Protein AF-A0A920PBU5-F1 (afdb_monomer)

Sequence (79 aa):
MEQEIFIVLWRYLVFFVIGSLGYSFISSAPNLNTAPYHKPPPSPTQCMGCHMTGEEKIPIMPHRPMGTCTPCHKPYKKE

pLDDT: mean 84.59, std 9.56, range [45.94, 97.12]

Mean predicted aligned error: 6.88 Å

Radius of gyration: 18.76 Å; Cα contacts (8 Å, |Δi|>4): 42; chains: 1; bounding box: 39×28×54 Å

Secondary structure (DSSP, 8-state):
-HHHHHHHHHHHHHHHHHHHHHHHHHHTSPPPP--GGGSSPPPHHHHHHHHTT--TTPPP-SS---S-STTTS------

Solvent-accessible surface area (backbone atoms only — not comparable to full-atom values): 4915 Å² total; per-residue (Å²): 114,70,67,60,52,51,54,52,52,52,52,52,50,52,52,50,51,53,49,51,51,53,48,51,60,40,69,67,41,65,58,51,62,94,49,71,93,42,60,72,78,64,55,52,71,59,51,46,69,50,32,67,64,70,56,76,102,51,74,59,59,94,60,78,95,64,89,66,56,56,92,37,29,37,69,66,77,79,127

Structure (mmCIF, N/CA/C/O backbone):
data_AF-A0A920PBU5-F1
#
_entry.id   AF-A0A920PBU5-F1
#
loop_
_atom_site.group_PDB
_atom_site.id
_atom_site.type_symbol
_atom_site.label_atom_id
_atom_site.label_alt_id
_atom_site.label_comp_id
_atom_site.label_asym_id
_atom_site.label_entity_id
_atom_site.label_seq_id
_atom_site.pdbx_PDB_ins_code
_atom_site.Cartn_x
_atom_site.Cartn_y
_atom_site.Cartn_z
_atom_site.occupancy
_atom_site.B_iso_or_equiv
_atom_site.auth_seq_id
_atom_site.auth_comp_id
_atom_site.auth_asym_id
_atom_site.auth_atom_id
_atom_site.pdbx_PDB_model_num
ATOM 1 N N . MET A 1 1 ? 23.624 -0.123 -37.585 1.00 65.56 1 MET A N 1
ATOM 2 C CA . MET A 1 1 ? 24.046 -0.836 -36.358 1.00 65.56 1 MET A CA 1
ATOM 3 C C . MET A 1 1 ? 23.964 0.073 -35.135 1.00 65.56 1 MET A C 1
ATOM 5 O O . MET A 1 1 ? 23.31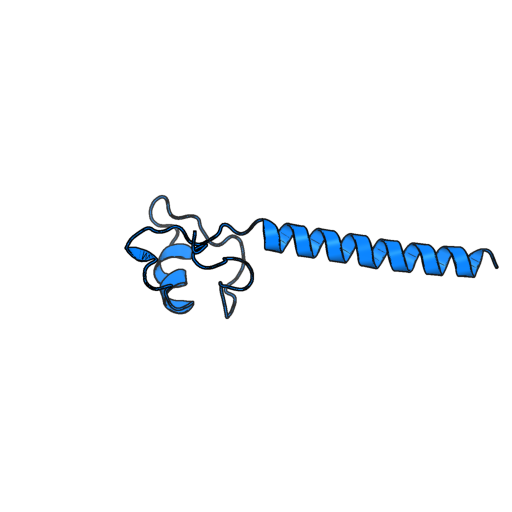1 -0.302 -34.178 1.00 65.56 1 MET A O 1
ATOM 9 N N . GLU A 1 2 ? 24.533 1.280 -35.173 1.00 78.81 2 GLU A N 1
ATOM 10 C CA . GLU A 1 2 ? 24.536 2.209 -34.024 1.00 78.81 2 GLU A CA 1
ATOM 11 C C . GLU A 1 2 ? 23.145 2.740 -33.623 1.00 78.81 2 GLU A C 1
ATOM 13 O O . GLU A 1 2 ? 22.835 2.805 -32.436 1.00 78.81 2 GLU A O 1
ATOM 18 N N . GLN A 1 3 ? 22.268 3.046 -34.590 1.00 79.75 3 GLN A N 1
ATOM 19 C CA . GLN A 1 3 ? 20.891 3.487 -34.298 1.00 79.75 3 GLN A CA 1
ATOM 20 C C . GLN A 1 3 ? 20.050 2.404 -33.599 1.00 79.75 3 GLN A C 1
ATOM 22 O O . GLN A 1 3 ? 19.320 2.705 -32.659 1.00 79.75 3 GLN A O 1
ATOM 27 N N . GLU A 1 4 ? 20.195 1.139 -33.998 1.00 84.38 4 GLU A N 1
ATOM 28 C CA . GLU A 1 4 ? 19.493 0.007 -33.372 1.00 84.38 4 GLU A CA 1
ATOM 29 C C . GLU A 1 4 ? 19.938 -0.196 -31.917 1.00 84.38 4 GLU A C 1
ATOM 31 O O . GLU A 1 4 ? 19.111 -0.405 -31.031 1.00 84.38 4 GLU A O 1
ATOM 36 N N . ILE A 1 5 ? 21.242 -0.059 -31.646 1.00 88.69 5 ILE A N 1
ATOM 37 C CA . ILE A 1 5 ? 21.793 -0.130 -30.286 1.00 88.69 5 ILE A CA 1
ATOM 38 C C . ILE A 1 5 ? 21.198 0.982 -29.413 1.00 88.69 5 ILE A C 1
ATOM 40 O O . ILE A 1 5 ? 20.768 0.718 -28.290 1.00 88.69 5 ILE A O 1
ATOM 44 N N . PHE A 1 6 ? 21.105 2.208 -29.935 1.00 89.38 6 PHE A N 1
ATOM 45 C CA . PHE A 1 6 ? 20.511 3.332 -29.210 1.00 89.38 6 PHE A CA 1
ATOM 46 C C . PHE A 1 6 ? 19.030 3.096 -28.874 1.00 89.38 6 PHE A C 1
ATOM 48 O O . PHE A 1 6 ? 18.607 3.321 -27.739 1.00 89.38 6 PHE A O 1
ATOM 55 N N . ILE A 1 7 ? 18.250 2.572 -29.825 1.00 90.88 7 ILE A N 1
ATOM 56 C CA . ILE A 1 7 ? 16.829 2.246 -29.622 1.00 90.88 7 ILE A CA 1
ATOM 57 C C . ILE A 1 7 ? 16.657 1.169 -28.544 1.00 90.88 7 ILE A C 1
ATOM 59 O O . ILE A 1 7 ? 15.781 1.281 -27.682 1.00 90.88 7 ILE A O 1
ATOM 63 N N . VAL A 1 8 ? 17.489 0.127 -28.572 1.00 91.19 8 VAL A N 1
ATOM 64 C CA . VAL A 1 8 ? 17.446 -0.963 -27.590 1.00 91.19 8 VAL A CA 1
ATOM 65 C C . VAL A 1 8 ? 17.795 -0.452 -26.191 1.00 91.19 8 VAL A C 1
ATOM 67 O O . VAL A 1 8 ? 17.060 -0.725 -25.242 1.00 91.19 8 VAL A O 1
ATOM 70 N N . LEU A 1 9 ? 18.858 0.343 -26.052 1.00 93.12 9 LEU A N 1
ATOM 71 C CA . LEU A 1 9 ? 19.254 0.929 -24.768 1.00 93.12 9 LEU A CA 1
ATOM 72 C C . LEU A 1 9 ? 18.175 1.856 -24.202 1.00 93.12 9 LEU A C 1
ATOM 74 O O . LEU A 1 9 ? 17.832 1.753 -23.024 1.00 93.12 9 LEU A O 1
ATOM 78 N N . TRP A 1 10 ? 17.588 2.712 -25.042 1.00 95.44 10 TRP A N 1
ATOM 79 C CA . TRP A 1 10 ? 16.510 3.605 -24.622 1.00 95.44 10 TRP A CA 1
ATOM 80 C C . TRP A 1 10 ? 15.276 2.832 -24.151 1.00 95.44 10 TRP A C 1
ATOM 82 O O . TRP A 1 10 ? 14.674 3.171 -23.134 1.00 95.44 10 TRP A O 1
ATOM 92 N N . ARG A 1 11 ? 14.928 1.737 -24.837 1.00 95.81 11 ARG A N 1
ATOM 93 C CA . ARG A 1 11 ? 13.832 0.850 -24.431 1.00 95.81 11 ARG A CA 1
ATOM 94 C C . ARG A 1 11 ? 14.059 0.288 -23.026 1.00 95.81 11 ARG A C 1
ATOM 96 O O . ARG A 1 11 ? 13.161 0.367 -22.189 1.00 95.81 11 ARG A O 1
ATOM 103 N N . TYR A 1 12 ? 15.246 -0.255 -22.759 1.00 96.38 12 TYR A N 1
ATOM 104 C CA . TYR A 1 12 ? 15.579 -0.796 -21.440 1.00 96.38 12 TYR A CA 1
ATOM 105 C C . TYR A 1 12 ? 15.587 0.280 -20.359 1.00 96.38 12 TYR A C 1
ATOM 107 O O . TYR A 1 12 ? 15.051 0.047 -19.276 1.00 96.38 12 TYR A O 1
ATOM 115 N N . LEU A 1 13 ? 16.122 1.466 -20.659 1.00 96.38 13 LEU A N 1
ATOM 116 C CA . LEU A 1 13 ? 16.105 2.595 -19.735 1.00 96.38 13 LEU A CA 1
ATOM 117 C C . LEU A 1 13 ? 14.670 2.973 -19.352 1.00 96.38 13 LEU A C 1
ATOM 119 O O . LEU A 1 13 ? 14.372 3.114 -18.170 1.00 96.38 13 LEU A O 1
ATOM 123 N N . VAL A 1 14 ? 13.763 3.072 -20.326 1.00 96.38 14 VAL A N 1
ATOM 124 C CA . VAL A 1 14 ? 12.349 3.383 -20.073 1.00 96.38 14 VAL A CA 1
ATOM 125 C C . VAL A 1 14 ? 11.701 2.325 -19.181 1.00 96.38 14 VAL A C 1
ATOM 127 O O . VAL A 1 14 ? 11.067 2.675 -18.186 1.00 96.38 14 VAL A O 1
ATOM 130 N N . PHE A 1 15 ? 11.888 1.036 -19.481 1.00 96.56 15 PHE A N 1
ATOM 131 C CA . PHE A 1 15 ? 11.352 -0.036 -18.638 1.00 96.56 15 PHE A CA 1
ATOM 132 C C . PHE A 1 15 ? 11.916 0.004 -17.218 1.00 96.56 15 PHE A C 1
ATOM 134 O O . PHE A 1 15 ? 11.165 -0.165 -16.258 1.00 96.56 15 PHE A O 1
ATOM 141 N N . PHE A 1 16 ? 13.213 0.268 -17.072 1.00 97.12 16 PHE A N 1
ATOM 142 C CA . PHE A 1 16 ? 13.858 0.371 -15.770 1.00 97.12 16 PHE A CA 1
ATOM 143 C C . PHE A 1 16 ? 13.335 1.566 -14.966 1.00 97.12 16 PHE A C 1
ATOM 145 O O . PHE A 1 16 ? 13.001 1.425 -13.790 1.00 97.12 16 PHE A O 1
ATOM 152 N N . VAL A 1 17 ? 13.204 2.736 -15.593 1.00 96.69 17 VAL A N 1
ATOM 153 C CA . VAL A 1 17 ? 12.687 3.948 -14.941 1.00 96.69 17 VAL A CA 1
ATOM 154 C C . VAL A 1 17 ? 11.235 3.748 -14.512 1.00 96.69 17 VAL A C 1
ATOM 156 O O . VAL A 1 17 ? 10.905 3.969 -13.350 1.00 96.69 17 VAL A O 1
ATOM 159 N N . ILE A 1 18 ? 10.367 3.262 -15.401 1.00 96.12 18 ILE A N 1
ATOM 160 C CA . ILE A 1 18 ? 8.955 3.024 -15.070 1.00 96.12 18 ILE A CA 1
ATOM 161 C C . ILE A 1 18 ? 8.826 1.944 -13.988 1.00 96.12 18 ILE A C 1
ATOM 163 O O . ILE A 1 18 ? 8.085 2.123 -13.022 1.00 96.12 18 ILE A O 1
ATOM 167 N N . GLY A 1 19 ? 9.568 0.841 -14.121 1.00 95.44 19 GLY A N 1
ATOM 168 C CA . GLY A 1 19 ? 9.554 -0.256 -13.158 1.00 95.44 19 GLY A CA 1
ATOM 169 C C . GLY A 1 19 ? 10.036 0.172 -11.772 1.00 95.44 19 GLY A C 1
ATOM 170 O O . GLY A 1 19 ? 9.379 -0.128 -10.777 1.00 95.44 19 GLY A O 1
ATOM 171 N N . SER A 1 20 ? 11.140 0.919 -11.696 1.00 95.50 20 SER A N 1
ATOM 172 C CA . SER A 1 20 ? 11.694 1.409 -10.427 1.00 95.50 20 SER A CA 1
ATOM 173 C C . SER A 1 20 ? 10.793 2.444 -9.753 1.00 95.50 20 SER A C 1
ATOM 175 O O . SER A 1 20 ? 10.590 2.364 -8.540 1.00 95.50 20 SER A O 1
ATOM 177 N N . LEU A 1 21 ? 10.186 3.363 -10.510 1.00 93.75 21 LEU A N 1
ATOM 178 C CA . LEU A 1 21 ? 9.226 4.330 -9.972 1.00 93.75 21 LEU A CA 1
ATOM 179 C C . LEU A 1 21 ? 7.960 3.638 -9.458 1.00 93.75 21 LEU A C 1
ATOM 181 O O . LEU A 1 21 ? 7.530 3.900 -8.334 1.00 93.75 21 LEU A O 1
ATOM 185 N N . GLY A 1 22 ? 7.398 2.715 -10.244 1.00 90.00 22 GLY A N 1
ATOM 186 C CA . GLY A 1 22 ? 6.230 1.934 -9.840 1.00 90.00 22 GLY A CA 1
ATOM 187 C C . GLY A 1 22 ? 6.501 1.100 -8.587 1.00 90.00 22 GLY A C 1
ATOM 188 O O . GLY A 1 22 ? 5.707 1.113 -7.647 1.00 90.00 22 GLY A O 1
ATOM 189 N N . TYR A 1 23 ? 7.659 0.437 -8.529 1.00 91.56 23 TYR A N 1
ATOM 190 C CA . TYR A 1 23 ? 8.082 -0.321 -7.354 1.00 91.56 23 TYR A CA 1
ATOM 191 C C . TYR A 1 23 ? 8.245 0.574 -6.121 1.00 91.56 23 TYR A C 1
ATOM 193 O O . TYR A 1 23 ? 7.715 0.258 -5.056 1.00 91.56 23 TYR A O 1
ATOM 201 N N . SER A 1 24 ? 8.921 1.717 -6.268 1.00 90.38 24 SER A N 1
ATOM 202 C CA . SER A 1 24 ? 9.150 2.666 -5.172 1.00 90.38 24 SER A CA 1
ATOM 203 C C . SER A 1 24 ? 7.831 3.166 -4.588 1.00 90.38 24 SER A C 1
ATOM 205 O O . SER A 1 24 ? 7.652 3.153 -3.369 1.00 90.38 24 SER A O 1
ATOM 207 N N . PHE A 1 25 ? 6.871 3.513 -5.449 1.00 87.25 25 PHE A N 1
ATOM 208 C CA . PHE A 1 25 ? 5.538 3.939 -5.035 1.00 87.25 25 PHE A CA 1
ATOM 209 C C . PHE A 1 25 ? 4.806 2.860 -4.222 1.00 87.25 25 PHE A C 1
ATOM 211 O O . PHE A 1 25 ? 4.321 3.142 -3.129 1.00 87.25 25 PHE A O 1
ATOM 218 N N . ILE A 1 26 ? 4.778 1.611 -4.705 1.00 87.06 26 ILE A N 1
ATOM 219 C CA . ILE A 1 26 ? 4.116 0.498 -3.999 1.00 87.06 26 ILE A CA 1
ATOM 220 C C . ILE A 1 26 ? 4.822 0.201 -2.667 1.00 87.06 26 ILE A C 1
ATOM 222 O O . ILE A 1 26 ? 4.165 -0.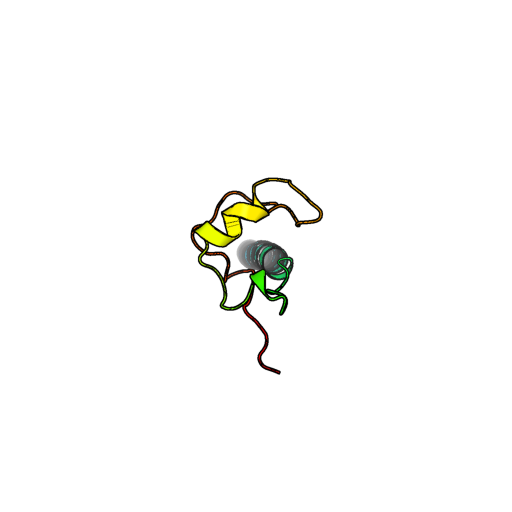001 -1.650 1.00 87.06 26 ILE A O 1
ATOM 226 N N . SER A 1 27 ? 6.158 0.206 -2.657 1.00 87.12 27 SER A N 1
ATOM 227 C CA . SER A 1 27 ? 6.971 -0.114 -1.474 1.00 87.12 27 SER A CA 1
ATOM 228 C C . SER A 1 27 ? 6.906 0.938 -0.362 1.00 87.12 27 SER A C 1
ATOM 230 O O . SER A 1 27 ? 7.256 0.641 0.778 1.00 87.12 27 SER A O 1
ATOM 232 N N . SER A 1 28 ? 6.441 2.148 -0.683 1.00 87.62 28 SER A N 1
ATOM 233 C CA . SER A 1 28 ? 6.286 3.246 0.278 1.00 87.62 28 SER A CA 1
ATOM 234 C C . SER A 1 28 ? 5.066 3.069 1.186 1.00 87.62 28 SER A C 1
ATOM 236 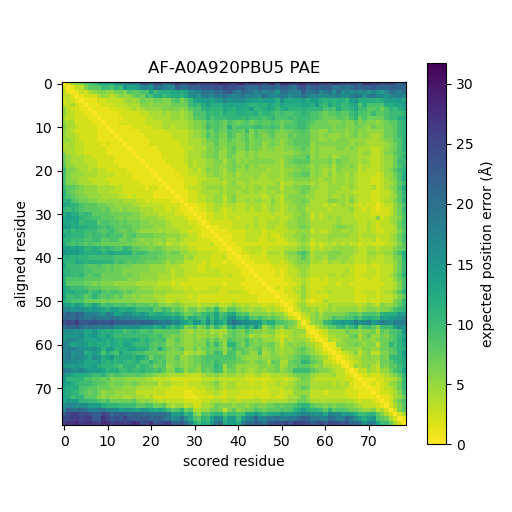O O . SER A 1 28 ? 4.963 3.734 2.216 1.00 87.62 28 SER A O 1
ATOM 238 N N . ALA A 1 29 ? 4.130 2.188 0.818 1.00 88.44 29 ALA A N 1
ATOM 239 C CA . ALA A 1 29 ? 2.946 1.932 1.622 1.00 88.44 29 ALA A CA 1
ATOM 240 C C . ALA A 1 29 ? 3.299 1.115 2.883 1.00 88.44 29 ALA A C 1
ATOM 242 O O . ALA A 1 29 ? 3.891 0.036 2.781 1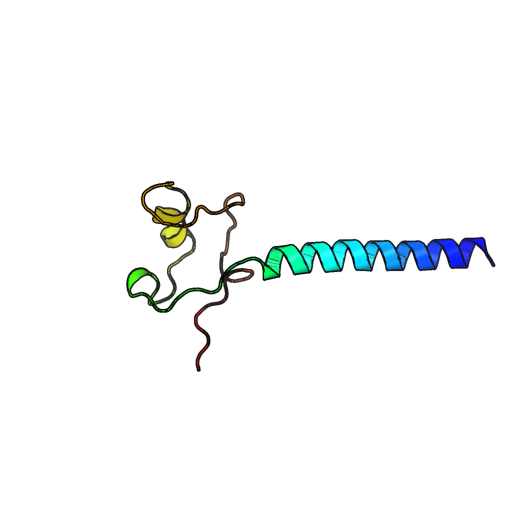.00 88.44 29 ALA A O 1
ATOM 243 N N . PRO A 1 30 ? 2.924 1.582 4.087 1.00 86.75 30 PRO A N 1
ATOM 244 C CA . PRO A 1 30 ? 3.157 0.836 5.315 1.00 86.75 30 PRO A CA 1
ATOM 245 C C . PRO A 1 30 ? 2.273 -0.415 5.379 1.00 86.75 30 PRO A C 1
ATOM 247 O O . PRO A 1 30 ? 1.114 -0.407 4.958 1.00 86.75 30 PRO A O 1
ATOM 250 N N . ASN A 1 31 ? 2.799 -1.484 5.973 1.00 88.88 31 ASN A N 1
ATOM 251 C CA . ASN A 1 31 ? 2.002 -2.674 6.274 1.00 88.88 31 ASN A CA 1
ATOM 252 C C . ASN A 1 31 ? 0.973 -2.377 7.376 1.00 88.88 31 ASN A C 1
ATOM 254 O O . ASN A 1 31 ? 1.187 -1.501 8.218 1.00 88.88 31 ASN A O 1
ATOM 258 N N . LEU A 1 32 ? -0.113 -3.154 7.416 1.00 86.94 32 LEU A N 1
ATOM 259 C CA . LEU A 1 32 ? -1.082 -3.082 8.511 1.00 86.94 32 LEU A CA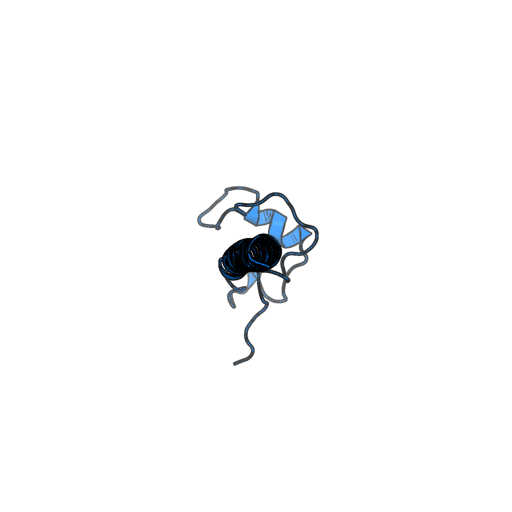 1
ATOM 260 C C . LEU A 1 32 ? -0.405 -3.438 9.843 1.00 86.94 32 LEU A C 1
ATOM 262 O O . LEU A 1 32 ? 0.238 -4.483 9.971 1.00 86.94 32 LEU A O 1
ATOM 266 N N . ASN A 1 33 ? -0.592 -2.588 10.854 1.00 86.00 33 ASN A N 1
ATOM 267 C CA . ASN A 1 33 ? -0.109 -2.834 12.213 1.00 86.00 33 ASN A CA 1
ATOM 268 C C . ASN A 1 33 ? -1.106 -3.675 13.027 1.00 86.00 33 ASN A C 1
ATOM 270 O O . ASN A 1 33 ? -2.310 -3.679 12.778 1.00 86.00 33 ASN A O 1
ATOM 274 N N . THR A 1 34 ? -0.620 -4.370 14.049 1.00 87.75 34 THR A N 1
ATOM 275 C CA . THR A 1 34 ? -1.398 -5.349 14.822 1.00 87.75 34 THR A CA 1
ATOM 276 C C . THR A 1 34 ? -2.407 -4.748 15.811 1.00 87.75 34 THR A C 1
ATOM 278 O O . THR A 1 34 ? -2.895 -5.480 16.681 1.00 87.75 34 THR A O 1
ATOM 281 N N . ALA A 1 35 ? -2.729 -3.456 15.692 1.00 87.12 35 ALA A N 1
ATOM 282 C CA . ALA A 1 35 ? -3.675 -2.781 16.568 1.00 87.12 35 ALA A CA 1
ATOM 283 C C . ALA A 1 35 ? -5.091 -3.387 16.460 1.00 87.12 35 ALA A C 1
ATOM 285 O O . ALA A 1 35 ? -5.458 -3.894 15.395 1.00 87.12 35 ALA A O 1
ATOM 286 N N . PRO A 1 36 ? -5.908 -3.326 17.532 1.00 88.56 36 PRO A N 1
ATOM 287 C CA . PRO A 1 36 ? -7.228 -3.960 17.557 1.00 88.56 36 PRO A CA 1
ATOM 288 C C . PRO A 1 36 ? -8.157 -3.513 16.421 1.00 88.56 36 PRO A C 1
ATOM 290 O O . PRO A 1 36 ? -8.857 -4.338 15.852 1.00 88.56 36 PRO A O 1
ATOM 293 N N . TYR A 1 37 ? -8.112 -2.237 16.032 1.00 85.81 37 TYR A N 1
ATOM 294 C CA . TYR A 1 37 ? -8.955 -1.665 14.972 1.00 85.81 37 TYR A CA 1
ATOM 295 C C . TYR A 1 37 ? -8.562 -2.084 13.545 1.00 85.81 37 TYR A C 1
ATOM 297 O O . TYR A 1 37 ? -9.295 -1.812 12.600 1.00 85.81 37 TYR A O 1
ATOM 305 N N . HIS A 1 38 ? -7.432 -2.770 13.371 1.00 88.94 38 HIS A N 1
ATOM 306 C CA . HIS A 1 38 ? -7.056 -3.388 12.101 1.00 88.94 38 HIS A CA 1
ATOM 307 C C . HIS A 1 38 ? -7.312 -4.906 12.084 1.00 88.94 38 HIS A C 1
ATOM 309 O O . HIS A 1 38 ? -7.081 -5.543 11.055 1.00 88.94 38 HIS A O 1
ATOM 315 N N . LYS A 1 39 ? -7.753 -5.502 13.205 1.00 88.38 39 LYS A N 1
ATOM 316 C CA . LYS A 1 39 ? -7.932 -6.951 13.368 1.00 88.38 39 LYS A CA 1
ATOM 317 C C . LYS A 1 39 ? -9.417 -7.326 13.452 1.00 88.38 39 LYS A C 1
ATOM 319 O O . LYS A 1 39 ? -10.086 -6.875 14.378 1.00 88.38 39 LYS A O 1
ATOM 324 N N . PRO A 1 40 ? -9.915 -8.245 12.603 1.00 85.44 40 PRO A N 1
ATOM 325 C CA . PRO A 1 40 ? -9.298 -8.760 11.371 1.00 85.44 40 PRO A CA 1
ATOM 326 C C . PRO A 1 40 ? -9.128 -7.645 10.318 1.00 85.44 40 PRO A C 1
ATOM 328 O O . PRO A 1 40 ? -9.755 -6.598 10.476 1.00 85.44 40 PRO A O 1
ATOM 331 N N . PRO A 1 41 ? -8.316 -7.850 9.256 1.00 84.75 41 PRO A N 1
ATOM 332 C CA . PRO A 1 41 ? -8.116 -6.840 8.216 1.00 84.75 41 PRO A CA 1
ATOM 333 C C . PRO A 1 41 ? -9.463 -6.289 7.716 1.00 84.75 41 PRO A C 1
ATOM 335 O O . PRO A 1 41 ? -10.270 -7.079 7.212 1.00 84.75 41 PRO A O 1
ATOM 338 N N . PRO A 1 42 ? -9.736 -4.977 7.870 1.00 87.06 42 PRO A N 1
ATOM 339 C CA . PRO A 1 42 ? -11.017 -4.405 7.483 1.00 87.06 42 PRO A CA 1
ATOM 340 C C . PRO A 1 42 ? -11.213 -4.452 5.968 1.00 87.06 42 PRO A C 1
ATOM 342 O O . PRO A 1 42 ? -10.258 -4.535 5.190 1.00 87.06 42 PRO A O 1
ATOM 345 N N . SER A 1 43 ? -12.467 -4.352 5.534 1.00 88.31 43 SER A N 1
ATOM 346 C CA . SER A 1 43 ? -12.761 -4.125 4.119 1.00 88.31 43 SER A CA 1
ATOM 347 C C . SER A 1 43 ? -12.218 -2.761 3.657 1.00 88.31 43 SER A C 1
ATOM 349 O O . SER A 1 43 ? -12.109 -1.839 4.470 1.00 88.31 43 SER A O 1
ATOM 351 N N . PRO A 1 44 ? -11.937 -2.575 2.353 1.00 87.81 44 PRO A N 1
ATOM 352 C CA . PRO A 1 44 ? -11.494 -1.285 1.822 1.00 87.81 44 PRO A CA 1
ATOM 353 C C . PRO A 1 44 ? -12.410 -0.120 2.225 1.00 87.81 44 PRO A C 1
ATOM 355 O O . PRO A 1 44 ? -11.922 0.930 2.629 1.00 87.81 44 PRO A O 1
ATOM 358 N N . THR A 1 45 ? -13.731 -0.319 2.208 1.00 87.50 45 THR A N 1
ATOM 359 C CA . THR A 1 45 ? -14.708 0.698 2.629 1.00 87.50 45 THR A CA 1
ATOM 360 C C . THR A 1 45 ? -14.545 1.087 4.098 1.00 87.50 45 THR A C 1
ATOM 362 O O . THR A 1 45 ? -14.632 2.265 4.432 1.00 87.50 45 THR A O 1
ATOM 365 N N . GLN A 1 46 ? -14.259 0.122 4.977 1.00 88.38 46 GLN A N 1
ATOM 366 C CA . GLN A 1 46 ? -14.015 0.390 6.396 1.00 88.38 46 GLN A CA 1
ATOM 367 C C . GLN A 1 46 ? -12.694 1.131 6.620 1.00 88.38 46 GLN A C 1
ATOM 369 O O . GLN A 1 46 ? -12.661 2.050 7.431 1.00 88.38 46 GLN A O 1
ATOM 374 N N . CYS A 1 47 ? -11.634 0.810 5.867 1.00 88.12 47 CYS A N 1
ATOM 375 C CA . CYS A 1 47 ? -10.377 1.565 5.920 1.00 88.12 47 CYS A CA 1
ATOM 376 C C . CYS A 1 47 ? -10.604 3.051 5.598 1.00 88.12 47 CYS A C 1
ATOM 378 O O . CYS A 1 47 ? -10.090 3.935 6.284 1.00 88.12 47 CYS A O 1
ATOM 380 N N . MET A 1 48 ? -11.418 3.333 4.578 1.00 87.38 48 MET A N 1
ATOM 381 C CA . MET A 1 48 ? -11.704 4.702 4.139 1.00 87.38 48 MET A CA 1
ATOM 382 C C . MET A 1 48 ? -12.572 5.489 5.121 1.00 87.38 48 MET A C 1
ATOM 384 O O . MET A 1 48 ? -12.512 6.716 5.113 1.00 87.38 48 MET A O 1
ATOM 388 N N . GLY A 1 49 ? -13.297 4.806 6.013 1.00 87.00 49 GLY A N 1
ATOM 389 C CA . GLY A 1 49 ? -14.054 5.442 7.092 1.00 87.00 49 GLY A CA 1
ATOM 390 C C . GLY A 1 49 ? -13.191 6.255 8.062 1.00 87.00 49 GLY A C 1
ATOM 391 O O . GLY A 1 49 ? -13.715 7.153 8.707 1.00 87.00 49 GLY A O 1
ATOM 392 N N . CYS A 1 50 ? -11.883 5.986 8.135 1.00 87.00 50 CYS A N 1
ATOM 393 C CA . CYS A 1 50 ? -10.940 6.749 8.959 1.00 87.00 50 CYS A CA 1
ATOM 394 C C . CYS A 1 50 ? -9.806 7.373 8.130 1.00 87.00 50 CYS A C 1
ATOM 396 O O . CYS A 1 50 ? -9.418 8.512 8.354 1.00 87.00 50 CYS A O 1
ATOM 398 N N . HIS A 1 51 ? -9.283 6.672 7.121 1.00 87.50 51 HIS A N 1
ATOM 399 C CA . HIS A 1 51 ? -8.121 7.144 6.357 1.00 87.50 51 HIS A CA 1
ATOM 400 C C . HIS A 1 51 ? -8.422 8.250 5.322 1.00 87.50 51 HIS A C 1
ATOM 402 O O . HIS A 1 51 ? -7.500 8.740 4.662 1.00 87.50 51 HIS A O 1
ATOM 408 N N . MET A 1 52 ? -9.689 8.655 5.176 1.00 83.62 52 MET A N 1
ATOM 409 C CA . MET A 1 52 ? -10.103 9.812 4.368 1.00 83.62 52 MET A CA 1
ATOM 410 C C . MET A 1 52 ? -10.658 10.979 5.185 1.00 83.62 52 MET A C 1
ATOM 412 O O . MET A 1 52 ? -10.881 12.045 4.617 1.00 83.62 52 MET A O 1
ATOM 416 N N . THR A 1 53 ? -10.920 10.796 6.480 1.00 78.69 53 THR A N 1
ATOM 417 C CA . THR A 1 53 ? -11.622 11.810 7.281 1.00 78.69 53 THR A CA 1
ATOM 418 C C . THR A 1 53 ? -10.705 12.951 7.704 1.00 78.69 53 THR A C 1
ATOM 420 O O . THR A 1 53 ? -11.186 14.044 7.973 1.00 78.69 53 THR A O 1
ATOM 423 N N . GLY A 1 54 ? -9.386 12.721 7.731 1.00 70.81 54 GLY A N 1
ATOM 424 C CA . GLY A 1 54 ? -8.411 13.711 8.200 1.00 70.81 54 GLY A CA 1
ATOM 425 C C . GLY A 1 54 ? -8.517 14.000 9.700 1.00 70.81 54 GLY A C 1
ATOM 426 O O . GLY A 1 54 ? -7.931 14.970 10.175 1.00 70.81 54 GLY A O 1
ATOM 427 N N . GLU A 1 55 ? -9.263 13.171 10.433 1.00 69.00 55 GLU A N 1
ATOM 428 C CA . GLU A 1 55 ? -9.450 13.300 11.872 1.00 69.00 55 GLU A CA 1
ATOM 429 C C . GLU A 1 55 ? -8.417 12.462 12.636 1.00 69.00 55 GLU A C 1
ATOM 431 O O . GLU A 1 55 ? -8.059 11.356 12.231 1.00 69.00 55 GLU A O 1
ATOM 436 N N . GLU A 1 56 ? -7.941 13.008 13.759 1.00 67.50 56 GLU A N 1
ATOM 437 C CA . GLU A 1 56 ? -6.914 12.420 14.629 1.00 67.50 56 GLU A CA 1
ATOM 438 C C . GLU A 1 56 ? -5.555 12.129 13.945 1.00 67.50 56 GLU A C 1
ATOM 440 O O . GLU A 1 56 ? -5.315 12.443 12.783 1.00 67.50 56 GLU A O 1
ATOM 445 N N . LYS A 1 57 ? -4.592 11.563 14.692 1.00 66.75 57 LYS A N 1
ATOM 446 C CA . LYS A 1 57 ? -3.224 11.222 14.231 1.00 66.75 57 LYS A CA 1
ATOM 447 C C . LYS A 1 57 ? -3.204 10.025 13.259 1.00 66.75 57 LYS A C 1
ATOM 449 O O . LYS A 1 57 ? -2.299 9.190 13.315 1.00 66.75 57 LYS A O 1
ATOM 454 N N . ILE A 1 58 ? -4.218 9.906 12.409 1.00 80.50 58 ILE A N 1
ATOM 455 C CA . ILE A 1 58 ? -4.393 8.831 11.440 1.00 80.50 58 ILE A CA 1
ATOM 456 C C . ILE A 1 58 ? -3.738 9.284 10.133 1.00 80.50 58 ILE A C 1
ATOM 458 O O . ILE A 1 58 ? -4.039 10.372 9.640 1.00 80.50 58 ILE A O 1
ATOM 462 N N . PRO A 1 59 ? -2.820 8.496 9.550 1.00 77.94 59 PRO A N 1
ATOM 463 C CA . PRO A 1 59 ? -2.201 8.876 8.292 1.00 77.94 59 PRO A CA 1
ATOM 464 C C . PRO A 1 59 ? -3.271 8.944 7.202 1.00 77.94 59 PRO A C 1
ATOM 466 O O . PRO A 1 59 ? -3.960 7.958 6.929 1.00 77.94 59 PRO A O 1
ATOM 469 N N . ILE A 1 60 ? -3.402 10.113 6.581 1.00 78.06 60 ILE A N 1
ATOM 470 C CA . ILE A 1 60 ? -4.281 10.293 5.429 1.00 78.06 60 ILE A CA 1
ATOM 471 C C . ILE A 1 60 ? -3.788 9.438 4.266 1.00 78.06 60 ILE A C 1
ATOM 473 O O . ILE A 1 60 ? -2.583 9.288 4.059 1.00 78.06 60 ILE A O 1
ATOM 477 N N . MET A 1 61 ? -4.718 8.892 3.488 1.00 78.88 61 MET A N 1
ATOM 478 C CA . MET A 1 61 ? -4.370 8.222 2.238 1.00 78.88 61 MET A CA 1
ATOM 479 C C . MET A 1 61 ? -3.868 9.265 1.235 1.00 78.88 61 MET A C 1
ATOM 481 O O . MET A 1 61 ? -4.658 10.094 0.781 1.00 78.88 61 MET A O 1
ATOM 485 N N . PRO A 1 62 ? -2.576 9.248 0.848 1.00 75.69 62 PRO A N 1
ATOM 486 C CA . PRO A 1 62 ? -1.995 10.279 -0.015 1.00 75.69 62 PRO A CA 1
A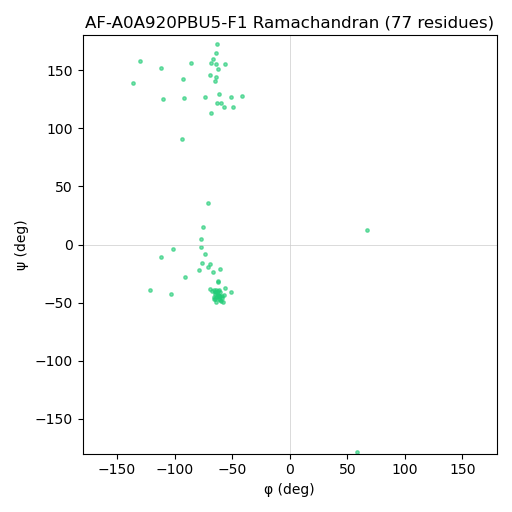TOM 487 C C . PRO A 1 62 ? -2.388 10.099 -1.489 1.00 75.69 62 PRO A C 1
ATOM 489 O O . PRO A 1 62 ? -1.887 10.797 -2.367 1.00 75.69 62 PRO A O 1
ATOM 492 N N . HIS A 1 63 ? -3.254 9.131 -1.782 1.00 76.44 63 HIS A N 1
ATOM 493 C CA . HIS A 1 63 ? -3.709 8.803 -3.117 1.00 76.44 63 HIS A CA 1
ATOM 494 C C . HIS A 1 63 ? -5.234 8.711 -3.154 1.00 76.44 63 HIS A C 1
ATOM 496 O O . HIS A 1 63 ? -5.898 8.456 -2.150 1.00 76.44 63 HIS A O 1
ATOM 502 N N . ARG A 1 64 ? -5.798 8.879 -4.353 1.00 75.62 64 ARG A N 1
ATOM 503 C CA . ARG A 1 64 ? -7.240 8.747 -4.589 1.00 75.62 64 ARG A CA 1
ATOM 504 C C . ARG A 1 64 ? -7.768 7.377 -4.133 1.00 75.62 64 ARG A C 1
ATOM 506 O O . ARG A 1 64 ? -6.996 6.412 -4.153 1.00 75.62 64 ARG A O 1
AT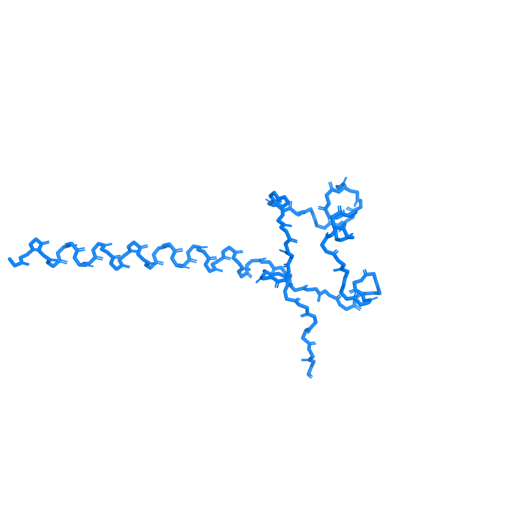OM 513 N N . PRO A 1 65 ? -9.066 7.247 -3.810 1.00 75.44 65 PRO A N 1
ATOM 514 C CA . PRO A 1 65 ? -9.655 5.956 -3.487 1.00 75.44 65 PRO A CA 1
ATOM 515 C C . PRO A 1 65 ? -9.354 4.900 -4.548 1.00 75.44 65 PRO A C 1
ATOM 517 O O . PRO A 1 65 ? -9.578 5.106 -5.741 1.00 75.44 65 PRO A O 1
ATOM 520 N N . MET A 1 66 ? -8.819 3.775 -4.087 1.00 74.62 66 MET A N 1
ATOM 521 C CA . MET A 1 66 ? -8.563 2.584 -4.888 1.00 74.62 66 MET A CA 1
ATOM 522 C C . MET A 1 66 ? -9.506 1.481 -4.414 1.00 74.62 66 MET A C 1
ATOM 524 O O . MET A 1 66 ? -9.892 1.457 -3.248 1.00 74.62 66 MET A O 1
ATOM 528 N N . GLY A 1 67 ? -9.865 0.552 -5.301 1.00 79.44 67 GLY A N 1
ATOM 529 C CA . GLY A 1 67 ? -10.789 -0.533 -4.951 1.00 79.44 67 GLY A CA 1
ATOM 530 C C . GLY A 1 67 ? -10.263 -1.461 -3.848 1.00 79.44 67 GLY A C 1
ATOM 531 O O . GLY A 1 67 ? -11.045 -1.969 -3.052 1.00 79.44 67 GLY A O 1
ATOM 532 N N . THR A 1 68 ? -8.943 -1.665 -3.766 1.00 85.62 68 THR A N 1
ATOM 533 C CA . THR A 1 68 ? -8.304 -2.562 -2.787 1.00 85.62 68 THR A CA 1
ATOM 534 C C . THR A 1 68 ? -7.063 -1.925 -2.168 1.00 85.62 68 THR A C 1
ATOM 536 O O . THR A 1 68 ? -6.247 -1.356 -2.891 1.00 85.62 68 THR A O 1
ATOM 539 N N . CYS A 1 69 ? -6.873 -2.088 -0.855 1.00 86.75 69 CYS A N 1
ATOM 540 C CA . CYS A 1 69 ? -5.720 -1.545 -0.122 1.00 86.75 69 CYS A CA 1
ATOM 541 C C . CYS A 1 69 ? -4.533 -2.524 -0.051 1.00 86.75 69 CYS A C 1
ATOM 543 O O . CYS A 1 69 ? -3.380 -2.106 0.019 1.00 86.75 69 CYS A O 1
ATOM 545 N N . THR A 1 70 ? -4.807 -3.831 -0.095 1.00 85.62 70 THR A N 1
ATOM 546 C CA . THR A 1 70 ? -3.832 -4.904 0.165 1.00 85.62 70 THR A CA 1
ATOM 547 C C . THR A 1 70 ? -2.681 -5.072 -0.837 1.00 85.62 70 THR A C 1
ATOM 549 O O . THR A 1 70 ? -1.649 -5.598 -0.416 1.00 85.62 70 THR A O 1
ATOM 552 N N . PRO A 1 71 ? -2.767 -4.636 -2.116 1.00 85.94 71 PRO A N 1
ATOM 553 C CA . PRO A 1 71 ? -1.624 -4.719 -3.029 1.00 85.94 71 PRO A CA 1
ATOM 554 C C . PRO A 1 71 ? -0.417 -3.891 -2.571 1.00 85.94 71 PRO A C 1
ATOM 556 O O . PRO A 1 71 ? 0.722 -4.291 -2.802 1.00 85.94 71 PRO A O 1
ATOM 559 N N . CYS A 1 72 ? -0.670 -2.761 -1.905 1.00 88.25 72 CYS A N 1
ATOM 560 C CA . CYS A 1 72 ? 0.371 -1.892 -1.358 1.00 88.25 72 CYS A CA 1
ATOM 561 C C . CYS A 1 72 ? 0.495 -2.071 0.164 1.00 88.25 72 CYS A C 1
ATOM 563 O O . CYS A 1 72 ? 1.597 -2.203 0.685 1.00 88.25 72 CYS A O 1
ATOM 565 N N . HIS A 1 73 ? -0.630 -2.160 0.878 1.00 88.81 73 HIS A N 1
ATOM 566 C CA . HIS A 1 73 ? -0.662 -2.343 2.329 1.00 88.81 73 HIS A CA 1
ATOM 567 C C . HIS A 1 73 ? -0.760 -3.822 2.694 1.00 88.81 73 HIS A C 1
ATOM 569 O O . HIS A 1 73 ? -1.856 -4.375 2.818 1.00 88.81 73 HIS A O 1
ATOM 575 N N . LYS A 1 74 ? 0.381 -4.490 2.883 1.00 86.62 74 LYS A N 1
ATOM 576 C CA . LYS A 1 74 ? 0.354 -5.923 3.197 1.00 86.62 74 LYS A CA 1
ATOM 577 C C . LYS A 1 74 ? -0.320 -6.157 4.557 1.00 86.62 74 LYS A C 1
ATOM 579 O O . LYS A 1 74 ? -0.089 -5.385 5.496 1.00 86.62 74 LYS A O 1
ATOM 584 N N . PRO A 1 75 ? -1.136 -7.220 4.683 1.00 78.50 75 PRO A N 1
ATOM 585 C CA . PRO A 1 75 ? -1.661 -7.650 5.971 1.00 78.50 75 PRO A CA 1
ATOM 586 C C . PRO A 1 75 ? -0.513 -8.081 6.890 1.00 78.50 75 PRO A C 1
ATOM 588 O O . PRO A 1 75 ? 0.642 -8.162 6.464 1.00 78.50 75 PRO A O 1
ATOM 591 N N . TYR A 1 76 ? -0.834 -8.359 8.153 1.00 80.25 76 TYR A N 1
ATOM 592 C CA . TYR A 1 76 ? 0.137 -8.781 9.162 1.00 80.25 76 TYR A CA 1
ATOM 593 C C . TYR A 1 76 ? 1.148 -9.768 8.601 1.00 80.25 76 TYR A C 1
ATOM 595 O O . TYR A 1 76 ? 0.768 -10.803 8.048 1.00 80.25 76 TYR A O 1
ATOM 603 N N . LYS A 1 77 ? 2.438 -9.474 8.789 1.00 64.56 77 LYS A N 1
ATOM 604 C CA . LYS A 1 77 ? 3.415 -10.553 8.767 1.00 64.56 77 LYS A CA 1
ATOM 605 C C . LYS A 1 77 ? 2.963 -11.535 9.847 1.00 64.56 77 LYS A C 1
ATOM 607 O O . LYS A 1 77 ? 2.856 -11.147 11.008 1.00 64.56 77 LYS A O 1
ATOM 612 N N . LYS A 1 78 ? 2.647 -12.772 9.459 1.00 52.22 78 LYS A N 1
ATOM 61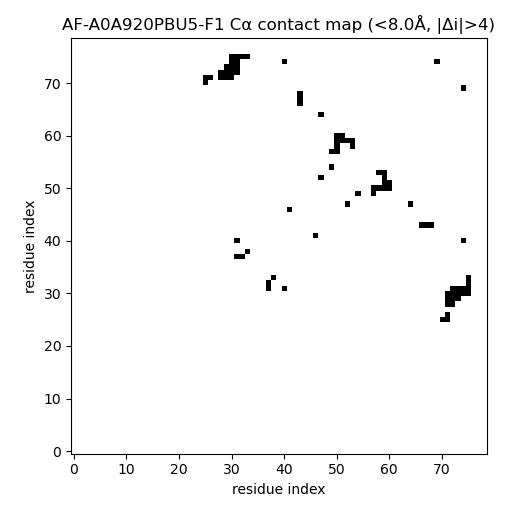3 C CA . LYS A 1 78 ? 2.846 -13.872 10.400 1.00 52.22 78 LYS A CA 1
ATOM 614 C C . LYS A 1 78 ? 4.337 -13.843 10.718 1.00 52.22 78 LYS A C 1
ATOM 616 O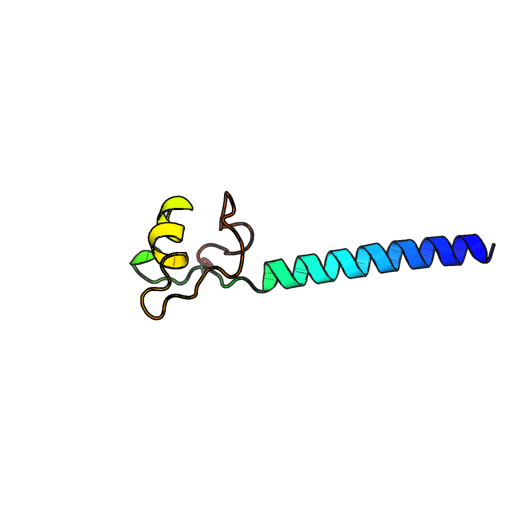 O . LYS A 1 78 ? 5.137 -13.809 9.779 1.00 52.22 78 LYS A O 1
ATOM 621 N N . GLU A 1 79 ? 4.661 -13.701 11.996 1.00 45.94 79 GLU A N 1
ATOM 622 C CA . GLU A 1 79 ? 6.001 -14.017 12.495 1.00 45.94 79 GLU A CA 1
ATOM 623 C C . GLU A 1 79 ? 6.393 -15.434 12.062 1.00 45.94 79 GLU A C 1
ATOM 625 O O . GLU A 1 79 ? 5.490 -16.309 12.027 1.00 45.94 79 GLU A O 1
#

Foldseek 3Di:
DVVVVVVVVVVVVVCCVVVVVVVVVLQPAEADDPDPLCVPNDQLVSVCVPQCPPDDPRPHDPDDRDNDDCSRHPYDDPD